Protein AF-A0A7V9UK87-F1 (afdb_monomer)

Sequence (66 aa):
GKQVTISLHQLSKEEKWGYLQEDVAFIDSILNKAPAIVTALDGYKSVEIVDACYRAVSTGERIQFR

pLDDT: mean 82.75, std 18.01, range [38.75, 97.69]

Secondary structure (DSSP, 8-state):
-------TTS--TTGGGTHHHHHHHHHHHHHS-PPPSS-HHHHHHHHHHHHHHHHHHHHSS-----

Structure (mmCIF, N/CA/C/O backbone):
data_AF-A0A7V9UK87-F1
#
_entry.id   AF-A0A7V9UK87-F1
#
loop_
_atom_site.group_PDB
_atom_site.id
_atom_site.type_symbol
_atom_site.label_atom_id
_atom_site.label_alt_id
_atom_site.label_comp_id
_atom_site.label_asym_id
_atom_site.label_entity_id
_atom_site.label_seq_id
_atom_site.pdbx_PDB_ins_code
_atom_site.Cartn_x
_atom_site.Cartn_y
_atom_site.Cartn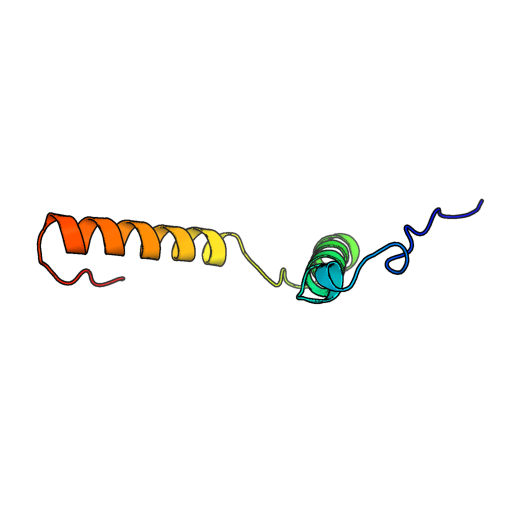_z
_atom_site.occupancy
_atom_site.B_iso_or_equiv
_atom_site.auth_seq_id
_atom_site.auth_comp_id
_atom_site.auth_asym_id
_atom_site.auth_atom_id
_atom_site.pdbx_PDB_model_num
ATOM 1 N N . GLY A 1 1 ? 17.475 8.950 -31.897 1.00 38.75 1 GLY A N 1
ATOM 2 C CA . GLY A 1 1 ? 16.673 10.072 -31.373 1.00 38.75 1 GLY A CA 1
ATOM 3 C C . GLY A 1 1 ? 16.792 10.050 -29.870 1.00 38.75 1 GLY A C 1
ATOM 4 O O . GLY A 1 1 ? 16.596 8.985 -29.305 1.00 38.75 1 GLY A O 1
ATOM 5 N N . LYS A 1 2 ? 17.241 11.146 -29.249 1.00 42.56 2 LYS A N 1
ATOM 6 C CA . LYS A 1 2 ? 17.550 11.197 -27.811 1.00 42.56 2 LYS A CA 1
ATOM 7 C C . LYS A 1 2 ? 16.325 10.785 -26.985 1.00 42.56 2 LYS A C 1
ATOM 9 O O . LYS A 1 2 ? 15.320 11.488 -27.008 1.00 42.56 2 LYS A O 1
ATOM 14 N N . GLN A 1 3 ? 16.434 9.670 -26.263 1.00 45.38 3 GLN A N 1
ATOM 15 C CA . GLN A 1 3 ? 15.580 9.400 -25.110 1.00 45.38 3 GLN A CA 1
ATOM 16 C C . GLN A 1 3 ? 15.779 10.546 -24.119 1.00 45.38 3 GLN A C 1
ATOM 18 O O . GLN A 1 3 ? 16.910 10.875 -23.759 1.00 45.38 3 GLN A O 1
ATOM 23 N N . VAL A 1 4 ? 14.685 11.195 -23.737 1.00 54.84 4 VAL A N 1
ATOM 24 C CA . VAL A 1 4 ? 14.696 12.214 -22.692 1.00 54.84 4 VAL A CA 1
ATOM 25 C C . VAL A 1 4 ? 14.730 11.473 -21.362 1.00 54.84 4 VAL A C 1
ATOM 27 O O . VAL A 1 4 ? 13.711 11.008 -20.867 1.00 54.84 4 VAL A O 1
ATOM 30 N N . THR A 1 5 ? 15.933 11.302 -20.825 1.00 59.06 5 THR A N 1
ATOM 31 C CA . THR A 1 5 ? 16.165 10.799 -19.472 1.00 59.06 5 THR A CA 1
ATOM 32 C C . THR A 1 5 ? 15.851 11.931 -18.498 1.00 59.06 5 THR A C 1
ATOM 34 O O . THR A 1 5 ? 16.589 12.917 -18.449 1.00 59.06 5 THR A O 1
ATOM 37 N N . ILE A 1 6 ? 14.743 11.827 -17.757 1.00 58.34 6 ILE A N 1
ATOM 38 C CA . ILE A 1 6 ? 14.461 12.741 -16.644 1.00 58.34 6 ILE A CA 1
ATOM 39 C C . ILE A 1 6 ? 15.579 12.539 -15.626 1.00 58.34 6 ILE A C 1
ATOM 41 O O . ILE A 1 6 ? 15.795 11.439 -15.121 1.00 58.34 6 ILE A O 1
ATOM 45 N N . SER A 1 7 ? 16.359 13.590 -15.404 1.00 59.41 7 SER A N 1
ATOM 46 C CA . SER A 1 7 ? 17.534 13.503 -14.555 1.00 59.41 7 SER A CA 1
ATOM 47 C C . SER A 1 7 ? 17.103 13.623 -13.104 1.00 59.41 7 SER A C 1
ATOM 49 O O . SER A 1 7 ? 16.694 14.697 -12.660 1.00 59.41 7 SER A O 1
ATOM 51 N N . LEU A 1 8 ? 17.291 12.542 -12.347 1.00 58.44 8 LEU A N 1
ATOM 52 C CA . LEU A 1 8 ? 17.089 12.460 -10.899 1.00 58.44 8 LEU A CA 1
ATOM 53 C C . LEU A 1 8 ? 18.036 13.385 -10.094 1.00 58.44 8 LEU A C 1
ATOM 55 O O . LEU A 1 8 ? 18.257 13.199 -8.906 1.00 58.44 8 LEU A O 1
ATOM 59 N N . HIS A 1 9 ? 18.681 14.341 -10.758 1.00 48.88 9 HIS A N 1
ATOM 60 C CA . HIS A 1 9 ? 19.664 15.287 -10.238 1.00 48.88 9 HIS A CA 1
ATOM 61 C C . HIS A 1 9 ? 19.180 16.734 -10.320 1.00 48.88 9 HIS A C 1
ATOM 63 O O . HIS A 1 9 ? 19.834 17.635 -9.807 1.00 48.88 9 HIS A O 1
ATOM 69 N N . GLN A 1 10 ? 18.017 16.954 -10.934 1.00 56.91 10 GLN A N 1
ATOM 70 C CA . GLN A 1 10 ? 17.200 18.139 -10.663 1.00 56.91 10 GLN A CA 1
ATOM 71 C C . GLN A 1 10 ? 16.396 17.980 -9.363 1.00 56.91 10 GLN A C 1
ATOM 73 O O . GLN A 1 10 ? 15.648 18.872 -8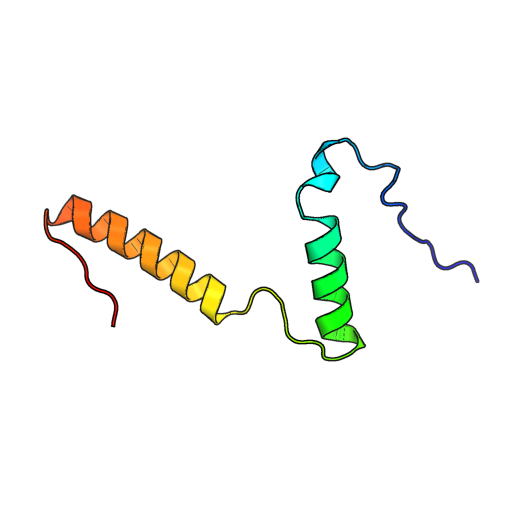.982 1.00 56.91 10 GLN A O 1
ATOM 78 N N . LEU A 1 11 ? 16.595 16.835 -8.712 1.00 58.66 11 LEU A N 1
ATOM 79 C CA . LEU A 1 11 ? 15.966 16.399 -7.494 1.00 58.66 11 LEU A CA 1
ATOM 80 C C . LEU A 1 11 ? 16.737 16.911 -6.260 1.00 58.66 11 LEU A C 1
ATOM 82 O O . LEU A 1 11 ? 17.969 16.822 -6.183 1.00 58.66 11 LEU A O 1
ATOM 86 N N . SER A 1 12 ? 16.013 17.487 -5.312 1.00 61.19 12 SER A N 1
ATOM 87 C CA . SER A 1 12 ? 16.452 17.923 -3.993 1.00 61.19 12 SER A CA 1
ATOM 88 C C . SER A 1 12 ? 16.921 16.778 -3.059 1.00 61.19 12 SER A C 1
ATOM 90 O O . SER A 1 12 ? 17.164 15.629 -3.438 1.00 61.19 12 SER A O 1
ATOM 92 N N . LYS A 1 13 ? 17.189 17.099 -1.784 1.00 57.06 13 LYS A N 1
ATOM 93 C CA . LYS A 1 13 ? 17.650 16.121 -0.774 1.00 57.06 13 LYS A CA 1
ATOM 94 C C . LYS A 1 13 ? 16.556 15.095 -0.444 1.00 57.06 13 LYS A C 1
ATOM 96 O O . LYS A 1 13 ? 16.842 14.040 0.111 1.00 57.06 13 LYS A O 1
ATOM 101 N N . GLU A 1 14 ? 15.337 15.441 -0.812 1.00 54.31 14 GLU A N 1
ATOM 102 C CA . GLU A 1 14 ? 14.073 14.822 -0.489 1.00 54.31 14 GLU A CA 1
ATOM 103 C C . GLU A 1 14 ? 13.626 13.751 -1.506 1.00 54.31 14 GLU A C 1
ATOM 105 O O . GLU A 1 14 ? 12.925 12.835 -1.090 1.00 54.31 14 GLU A O 1
ATOM 110 N N . GLU A 1 15 ? 14.078 13.704 -2.770 1.00 52.00 15 GLU A N 1
ATOM 111 C CA . GLU A 1 15 ? 13.791 12.522 -3.625 1.00 52.00 15 GLU A CA 1
ATOM 112 C C . GLU A 1 15 ? 14.658 11.302 -3.309 1.00 52.00 15 GLU A C 1
ATOM 114 O O . GLU A 1 15 ? 14.493 10.213 -3.864 1.00 52.00 15 GLU A O 1
ATOM 119 N N . LYS A 1 16 ? 15.581 11.481 -2.369 1.00 54.09 16 LYS A N 1
ATOM 120 C CA . LYS A 1 16 ? 16.565 10.488 -1.948 1.00 54.09 16 LYS A CA 1
ATOM 121 C C . LYS A 1 16 ? 16.063 9.525 -0.875 1.00 54.09 16 LYS A C 1
ATOM 123 O O . LYS A 1 16 ? 16.822 8.641 -0.492 1.00 54.09 16 LYS A O 1
ATOM 128 N N . TRP A 1 17 ? 14.838 9.665 -0.368 1.00 63.66 17 TRP A N 1
ATOM 129 C CA . TRP A 1 17 ? 14.369 8.854 0.767 1.00 63.66 17 TRP A CA 1
ATOM 130 C C . TRP A 1 17 ? 13.732 7.504 0.408 1.00 63.66 17 TRP A C 1
ATOM 132 O O . TRP A 1 17 ? 13.487 6.704 1.305 1.00 63.66 17 TRP A O 1
ATOM 142 N N . GLY A 1 18 ? 13.524 7.213 -0.878 1.00 70.06 18 GLY A N 1
ATOM 143 C CA . GLY A 1 18 ? 12.963 5.932 -1.329 1.00 70.06 18 GLY A CA 1
ATOM 144 C C . GLY A 1 18 ? 12.307 5.982 -2.708 1.00 70.06 18 GLY A C 1
ATOM 145 O O . GLY A 1 18 ? 12.159 4.953 -3.355 1.00 70.06 18 GLY A O 1
ATOM 146 N N . TYR A 1 19 ? 11.957 7.177 -3.185 1.00 74.25 19 TYR A N 1
ATOM 147 C CA . TYR A 1 19 ? 11.193 7.361 -4.423 1.00 74.25 19 TYR A CA 1
ATOM 148 C C . TYR A 1 19 ? 11.941 6.928 -5.674 1.00 74.25 19 TYR A C 1
ATOM 150 O O . TYR A 1 19 ? 11.353 6.338 -6.572 1.00 74.25 19 TYR A O 1
ATOM 158 N N . LEU A 1 20 ? 13.253 7.158 -5.715 1.00 81.56 20 LEU A N 1
ATOM 159 C CA . LEU A 1 20 ? 14.072 6.626 -6.794 1.00 81.56 20 LEU A CA 1
ATOM 160 C C . LEU A 1 20 ? 14.039 5.086 -6.814 1.00 81.56 20 LEU A C 1
ATOM 162 O O . LEU A 1 20 ? 13.915 4.470 -7.868 1.00 81.56 20 LEU A O 1
ATOM 166 N N . GLN A 1 21 ? 14.144 4.449 -5.651 1.00 84.69 21 GLN A N 1
ATOM 167 C CA . GLN A 1 21 ? 14.147 2.991 -5.541 1.00 84.69 21 GLN A CA 1
ATOM 168 C C . GLN A 1 21 ? 12.782 2.396 -5.896 1.00 84.69 21 GLN A C 1
ATOM 170 O O . GLN A 1 21 ? 12.725 1.364 -6.562 1.00 84.69 21 GLN A O 1
ATOM 175 N N . GLU A 1 22 ? 11.703 3.061 -5.489 1.00 85.75 22 GLU A N 1
ATOM 176 C CA . GLU A 1 22 ? 10.338 2.695 -5.853 1.00 85.75 22 GLU A CA 1
ATOM 177 C C . GLU A 1 22 ? 10.112 2.791 -7.364 1.00 85.75 22 GLU A C 1
ATOM 179 O O . GLU A 1 22 ? 9.666 1.819 -7.968 1.00 85.75 22 GLU A O 1
ATOM 184 N N . ASP A 1 23 ? 10.475 3.915 -7.985 1.00 88.19 23 ASP A N 1
ATOM 185 C CA . ASP A 1 23 ? 10.259 4.149 -9.416 1.00 88.19 23 ASP A CA 1
ATOM 186 C C . ASP A 1 23 ? 11.024 3.135 -10.279 1.00 88.19 23 ASP A C 1
ATOM 188 O O . ASP A 1 23 ? 10.469 2.523 -11.195 1.00 88.19 23 ASP A O 1
ATOM 192 N N . VAL A 1 24 ? 12.282 2.856 -9.923 1.00 88.50 24 VAL A N 1
ATOM 193 C CA . VAL A 1 24 ? 13.082 1.823 -10.595 1.00 88.50 24 VAL A CA 1
ATOM 194 C C . VAL A 1 24 ? 12.439 0.446 -10.444 1.00 88.50 24 VAL A C 1
ATOM 196 O O . VAL A 1 24 ? 12.296 -0.266 -11.437 1.00 88.50 24 VAL A O 1
ATOM 199 N N . ALA A 1 25 ? 12.027 0.070 -9.232 1.00 90.81 25 ALA A N 1
ATOM 200 C CA . ALA A 1 25 ? 11.413 -1.232 -8.980 1.00 90.81 25 ALA A CA 1
ATOM 201 C C . ALA A 1 25 ? 10.063 -1.388 -9.695 1.00 90.81 25 ALA A C 1
ATOM 203 O O . ALA A 1 25 ? 9.735 -2.462 -10.205 1.00 90.81 25 ALA A O 1
ATOM 204 N N . PHE A 1 26 ? 9.290 -0.309 -9.777 1.00 90.50 26 PHE A N 1
ATOM 205 C CA . PHE A 1 26 ? 8.036 -0.272 -10.510 1.00 90.50 26 PHE A CA 1
ATOM 206 C C . PHE A 1 26 ? 8.262 -0.492 -12.009 1.00 90.50 26 PHE A C 1
ATOM 208 O O . PHE A 1 26 ? 7.667 -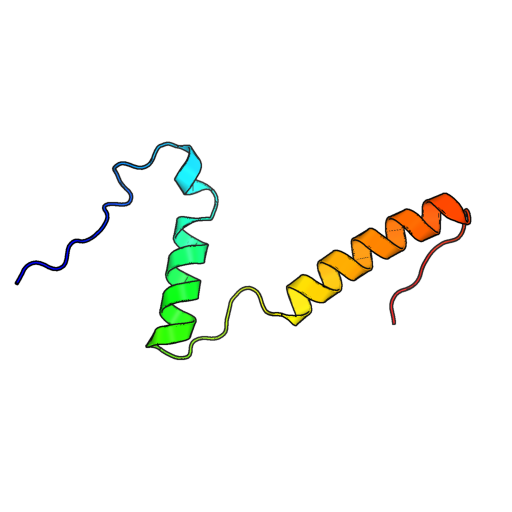1.403 -12.594 1.00 90.50 26 PHE A O 1
ATOM 215 N N . ILE A 1 27 ? 9.169 0.272 -12.624 1.00 93.44 27 ILE A N 1
ATOM 216 C CA . ILE A 1 27 ? 9.514 0.135 -14.046 1.00 93.44 27 ILE A CA 1
ATOM 217 C C . ILE A 1 27 ? 10.038 -1.278 -14.347 1.00 93.44 27 ILE A C 1
ATOM 219 O O . ILE A 1 27 ? 9.627 -1.893 -15.336 1.00 93.44 27 ILE A O 1
ATOM 223 N N . ASP A 1 28 ? 10.893 -1.823 -13.483 1.00 94.38 28 ASP A N 1
ATOM 224 C CA . ASP A 1 28 ? 11.467 -3.164 -13.631 1.00 94.38 28 ASP A CA 1
ATOM 225 C C . ASP A 1 28 ? 10.396 -4.264 -13.575 1.00 94.38 28 ASP A C 1
ATOM 227 O O . ASP A 1 28 ? 10.395 -5.194 -14.389 1.00 94.38 28 ASP A O 1
ATOM 231 N N . SER A 1 29 ? 9.402 -4.116 -12.694 1.00 96.19 29 SER A N 1
ATOM 232 C CA . SER A 1 29 ? 8.277 -5.055 -12.618 1.00 96.19 29 SER A CA 1
ATOM 233 C C . SER A 1 29 ? 7.447 -5.103 -13.909 1.00 96.19 29 SER A C 1
ATOM 235 O O . SER A 1 29 ? 6.947 -6.159 -14.308 1.00 96.19 29 SER A O 1
ATOM 237 N N . ILE A 1 30 ? 7.350 -3.979 -14.626 1.00 92.75 30 ILE A N 1
ATOM 238 C CA . ILE A 1 30 ? 6.598 -3.870 -15.882 1.00 92.75 30 ILE A CA 1
ATOM 239 C C . ILE A 1 30 ? 7.398 -4.452 -17.045 1.00 92.75 30 ILE A C 1
ATOM 241 O O . ILE A 1 30 ? 6.887 -5.309 -17.784 1.00 92.75 30 ILE A O 1
ATOM 245 N N . LEU A 1 31 ? 8.626 -3.954 -17.215 1.00 96.56 31 LEU A N 1
ATOM 246 C CA . LEU A 1 31 ? 9.465 -4.230 -18.379 1.00 96.56 31 LEU A CA 1
ATOM 247 C C . LEU A 1 31 ? 10.093 -5.621 -18.309 1.00 96.56 31 LEU A C 1
ATOM 249 O O . LEU A 1 31 ? 10.105 -6.330 -19.313 1.00 96.56 31 LEU A O 1
ATOM 253 N N . ASN A 1 32 ? 10.547 -6.031 -17.124 1.00 95.31 32 ASN A N 1
ATOM 254 C CA . ASN A 1 32 ? 11.328 -7.253 -16.925 1.00 95.31 32 ASN A CA 1
ATOM 255 C C . ASN A 1 32 ? 10.573 -8.342 -16.154 1.00 95.31 32 ASN A C 1
ATOM 257 O O . ASN A 1 32 ? 11.126 -9.413 -15.912 1.00 95.31 32 ASN A O 1
ATOM 261 N N . LYS A 1 33 ? 9.302 -8.106 -15.799 1.00 93.69 33 LYS A N 1
ATOM 262 C CA . LYS A 1 33 ? 8.474 -9.040 -15.010 1.00 93.69 33 LYS A CA 1
ATOM 263 C C . LYS A 1 33 ? 9.081 -9.379 -13.647 1.00 93.69 33 LYS A C 1
ATOM 265 O O . LYS A 1 33 ? 8.785 -10.436 -13.089 1.00 93.69 33 LYS A O 1
ATOM 270 N N . ALA A 1 34 ? 9.908 -8.486 -13.108 1.00 95.25 34 ALA A N 1
ATOM 271 C CA . ALA A 1 34 ? 10.365 -8.598 -11.737 1.00 95.25 34 ALA A CA 1
ATOM 272 C C . ALA A 1 34 ? 9.168 -8.532 -10.765 1.00 95.25 34 ALA A C 1
ATOM 274 O O . ALA A 1 34 ? 8.149 -7.903 -11.074 1.00 95.25 34 ALA A O 1
ATOM 275 N N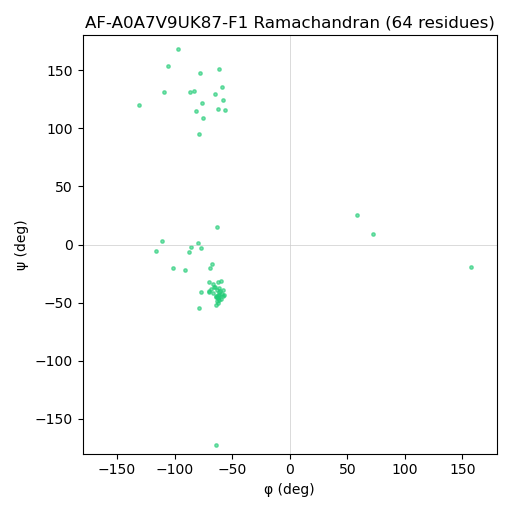 . PRO A 1 35 ? 9.250 -9.175 -9.591 1.00 95.38 35 PRO A N 1
ATOM 276 C CA . PRO A 1 35 ? 8.222 -9.035 -8.569 1.00 95.38 35 PRO A CA 1
ATOM 277 C C . PRO A 1 35 ? 8.057 -7.571 -8.148 1.00 95.38 35 PRO A C 1
ATOM 279 O O . PRO A 1 35 ? 9.041 -6.875 -7.904 1.00 95.38 35 PRO A O 1
ATOM 282 N N . ALA A 1 36 ? 6.809 -7.115 -8.029 1.00 93.94 36 ALA A N 1
ATOM 283 C CA . ALA A 1 36 ? 6.530 -5.801 -7.469 1.00 93.94 36 ALA A CA 1
ATOM 284 C C . ALA A 1 36 ? 6.950 -5.770 -5.991 1.00 93.94 36 ALA A C 1
ATOM 286 O O . ALA A 1 36 ? 6.561 -6.645 -5.217 1.00 93.94 36 ALA A O 1
ATOM 287 N N . ILE A 1 37 ? 7.726 -4.755 -5.604 1.00 92.88 37 ILE A N 1
ATOM 288 C CA . ILE A 1 37 ? 8.210 -4.585 -4.222 1.00 92.88 37 ILE A CA 1
ATOM 289 C C . ILE A 1 37 ? 7.093 -4.225 -3.232 1.00 92.88 37 ILE A C 1
ATOM 291 O O . ILE A 1 37 ? 7.252 -4.418 -2.032 1.00 92.88 37 ILE A O 1
ATOM 295 N N . VAL A 1 38 ? 5.971 -3.715 -3.745 1.00 92.38 38 VAL A N 1
ATOM 296 C CA . VAL A 1 38 ? 4.720 -3.504 -3.019 1.00 92.38 38 VAL A CA 1
ATOM 297 C C . VAL A 1 38 ? 3.610 -4.108 -3.864 1.00 92.38 38 VAL A C 1
ATOM 299 O O . VAL A 1 38 ? 3.407 -3.730 -5.020 1.00 92.38 38 VAL A O 1
ATOM 302 N N . THR A 1 39 ? 2.906 -5.078 -3.301 1.00 94.69 39 THR A N 1
ATOM 303 C CA . THR A 1 39 ? 1.813 -5.787 -3.963 1.00 94.69 39 THR A CA 1
ATOM 304 C C . THR A 1 39 ? 0.453 -5.206 -3.575 1.00 94.69 39 THR A C 1
ATOM 306 O O . THR A 1 39 ? 0.310 -4.454 -2.609 1.00 94.69 39 THR A O 1
ATOM 309 N N . ALA A 1 40 ? -0.595 -5.617 -4.294 1.00 95.31 40 ALA A N 1
ATOM 310 C CA . ALA A 1 40 ? -1.970 -5.291 -3.913 1.00 95.31 40 ALA A CA 1
ATOM 311 C C . ALA A 1 40 ? -2.334 -5.824 -2.513 1.00 95.31 40 ALA A C 1
ATOM 313 O O . ALA A 1 40 ? -3.122 -5.202 -1.801 1.00 95.31 40 ALA A O 1
ATOM 314 N N . LEU A 1 41 ? -1.744 -6.954 -2.104 1.00 96.25 41 LEU A N 1
ATOM 315 C CA . LEU A 1 41 ? -1.973 -7.533 -0.783 1.00 96.25 41 LEU A CA 1
ATOM 316 C C . LEU A 1 41 ? -1.338 -6.681 0.322 1.00 96.25 41 LEU A C 1
ATOM 318 O O . LEU A 1 41 ? -1.976 -6.470 1.351 1.00 96.25 41 LEU A O 1
ATOM 322 N N . ASP A 1 42 ? -0.135 -6.151 0.094 1.00 96.12 42 ASP A N 1
ATOM 323 C CA . ASP A 1 42 ? 0.545 -5.265 1.049 1.00 96.12 42 ASP A CA 1
ATOM 324 C C . ASP A 1 42 ? -0.271 -3.986 1.285 1.00 96.12 42 ASP A C 1
ATOM 326 O O . ASP A 1 42 ? -0.461 -3.550 2.426 1.00 96.12 42 ASP A O 1
ATOM 330 N N . GLY A 1 43 ? -0.842 -3.431 0.211 1.00 95.25 43 GLY A N 1
ATOM 331 C CA . GLY A 1 43 ? -1.765 -2.299 0.290 1.00 95.25 43 GLY A CA 1
ATOM 332 C C . GLY A 1 43 ? -3.040 -2.638 1.065 1.00 95.25 43 GLY A C 1
ATOM 333 O O . GLY A 1 43 ? -3.417 -1.916 1.989 1.00 95.25 43 GLY A O 1
ATOM 334 N N . TYR A 1 44 ? -3.676 -3.768 0.750 1.00 96.25 44 TYR A N 1
ATOM 335 C CA . TYR A 1 44 ? -4.876 -4.226 1.453 1.00 96.25 44 TYR A CA 1
ATOM 336 C C . TYR A 1 44 ? -4.625 -4.444 2.954 1.00 96.25 44 TYR A C 1
ATOM 338 O O . TYR A 1 44 ? -5.387 -3.948 3.785 1.00 96.25 44 TYR A O 1
ATOM 346 N N . LYS A 1 45 ? -3.531 -5.117 3.328 1.00 96.12 45 LYS A N 1
ATOM 347 C CA . LYS A 1 45 ? -3.189 -5.363 4.737 1.00 96.12 45 LYS A CA 1
ATOM 348 C C . LYS A 1 45 ? -2.844 -4.083 5.494 1.00 96.12 45 LYS A C 1
ATOM 350 O O . LYS A 1 45 ? -3.214 -3.966 6.659 1.00 96.12 45 LYS A O 1
ATOM 355 N N . SER A 1 46 ? -2.231 -3.099 4.839 1.00 96.94 46 SER A N 1
ATOM 356 C CA . SER A 1 46 ? -2.003 -1.778 5.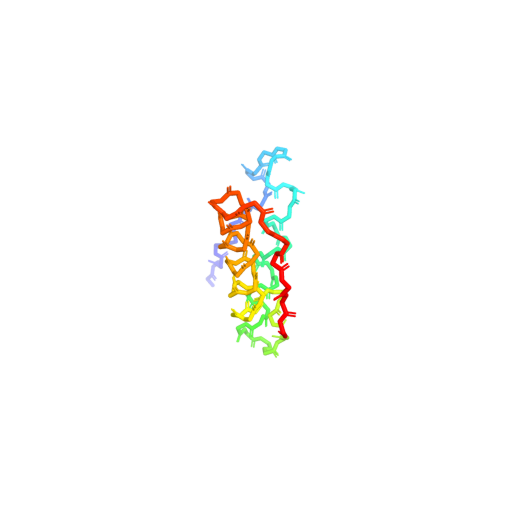441 1.00 96.94 46 SER A CA 1
ATOM 357 C C . SER A 1 46 ? -3.322 -1.089 5.814 1.00 96.94 46 SER A C 1
ATOM 359 O O . SER A 1 46 ? -3.436 -0.515 6.896 1.00 96.94 46 SER A O 1
ATOM 361 N N . VAL A 1 47 ? -4.351 -1.210 4.967 1.00 96.38 47 VAL A N 1
ATOM 362 C CA . VAL A 1 47 ? -5.700 -0.691 5.256 1.00 96.38 47 VAL A CA 1
ATOM 363 C C . VAL A 1 47 ? -6.389 -1.495 6.359 1.00 96.38 47 VAL A C 1
ATOM 365 O O . VAL A 1 47 ? -7.000 -0.910 7.250 1.00 96.38 47 VAL A O 1
ATOM 368 N N . GLU A 1 48 ? -6.252 -2.821 6.346 1.00 96.31 48 GLU A N 1
ATOM 369 C CA . GLU A 1 48 ? -6.809 -3.705 7.378 1.00 96.31 48 GLU A CA 1
ATOM 370 C C . GLU A 1 48 ? -6.275 -3.341 8.776 1.00 96.31 48 GLU A C 1
ATOM 372 O O . GLU A 1 48 ? -7.030 -3.311 9.748 1.00 96.31 48 GLU A O 1
ATOM 377 N N . ILE A 1 49 ? -4.990 -2.982 8.874 1.00 96.44 49 ILE A N 1
ATOM 378 C CA . ILE A 1 49 ? -4.373 -2.515 10.123 1.00 96.44 49 ILE A CA 1
ATOM 379 C C . ILE A 1 49 ? -5.003 -1.204 10.601 1.00 96.44 49 ILE A C 1
ATOM 381 O O . ILE A 1 49 ? -5.310 -1.064 11.786 1.00 96.44 49 ILE A O 1
ATOM 385 N N . VAL A 1 50 ? -5.222 -0.250 9.696 1.00 97.06 50 VAL A N 1
ATOM 386 C CA . VAL A 1 50 ? -5.843 1.038 10.033 1.00 97.06 50 VAL A CA 1
ATOM 387 C C . VAL A 1 50 ? -7.283 0.846 10.519 1.00 97.06 50 VAL A C 1
ATOM 389 O O . VAL A 1 50 ? -7.652 1.403 11.554 1.00 97.06 50 VAL A O 1
ATOM 392 N N . ASP A 1 51 ? -8.080 0.020 9.837 1.00 96.31 51 ASP A N 1
ATOM 393 C CA . ASP A 1 51 ? -9.443 -0.327 10.269 1.00 96.31 51 ASP A CA 1
ATOM 394 C C . ASP A 1 51 ? -9.455 -0.956 11.671 1.00 96.31 51 ASP A C 1
ATOM 396 O O . ASP A 1 51 ? -10.239 -0.569 12.542 1.00 96.31 51 ASP A O 1
ATOM 400 N N . ALA A 1 52 ? -8.527 -1.878 11.936 1.00 96.44 52 ALA A N 1
ATOM 401 C CA . ALA A 1 52 ? -8.397 -2.509 13.242 1.00 96.44 52 ALA A CA 1
ATOM 402 C C . ALA A 1 52 ? -8.079 -1.503 14.360 1.00 96.44 52 ALA A C 1
ATOM 404 O O . ALA A 1 52 ? -8.631 -1.631 15.454 1.00 96.44 52 ALA A O 1
ATOM 405 N N . CYS A 1 53 ? -7.253 -0.486 14.097 1.00 96.81 53 CYS A N 1
ATOM 406 C CA . CYS A 1 53 ? -6.991 0.592 15.055 1.00 96.81 53 CYS A CA 1
ATOM 407 C C . CYS A 1 53 ? -8.270 1.370 15.395 1.00 96.81 53 CYS A C 1
ATOM 409 O O . CYS A 1 53 ? -8.550 1.602 16.573 1.00 96.81 53 CYS A O 1
ATOM 411 N N . TYR A 1 54 ? -9.078 1.728 14.394 1.00 97.00 54 TYR A N 1
ATOM 412 C CA . TYR A 1 54 ? -10.349 2.421 14.631 1.00 97.00 54 TYR A CA 1
ATOM 413 C C . TYR A 1 54 ? -11.325 1.570 15.432 1.00 97.00 54 TYR A C 1
ATOM 415 O O . TYR A 1 54 ? -11.926 2.043 16.400 1.00 97.00 54 TYR A O 1
ATOM 423 N N . ARG A 1 55 ? -11.446 0.295 15.070 1.00 96.94 55 ARG A N 1
ATOM 424 C CA . ARG A 1 55 ? -12.322 -0.641 15.770 1.00 96.94 55 ARG A CA 1
ATOM 425 C C . ARG A 1 55 ? -11.890 -0.824 17.218 1.00 96.94 55 ARG A C 1
ATOM 427 O O . ARG A 1 55 ? -12.738 -0.681 18.092 1.00 96.94 55 ARG A O 1
ATOM 434 N N . ALA A 1 56 ? -10.596 -1.018 17.472 1.00 97.56 56 ALA A N 1
ATOM 435 C CA . ALA A 1 56 ? -10.055 -1.157 18.823 1.00 97.56 56 ALA A CA 1
ATOM 436 C C . ALA A 1 56 ? -10.384 0.049 19.714 1.00 97.56 56 ALA A C 1
ATOM 438 O O . ALA A 1 56 ? -10.799 -0.120 20.857 1.00 97.56 56 ALA A O 1
ATOM 439 N N . VAL A 1 57 ? -10.253 1.270 19.185 1.00 97.69 57 VAL A N 1
ATOM 440 C CA . VAL A 1 57 ? 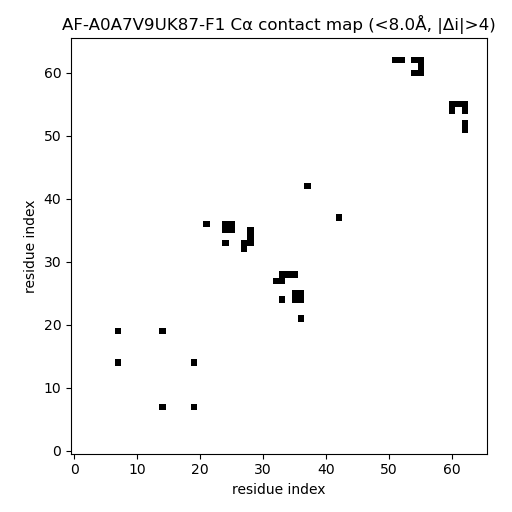-10.613 2.492 19.921 1.00 97.69 57 VAL A CA 1
A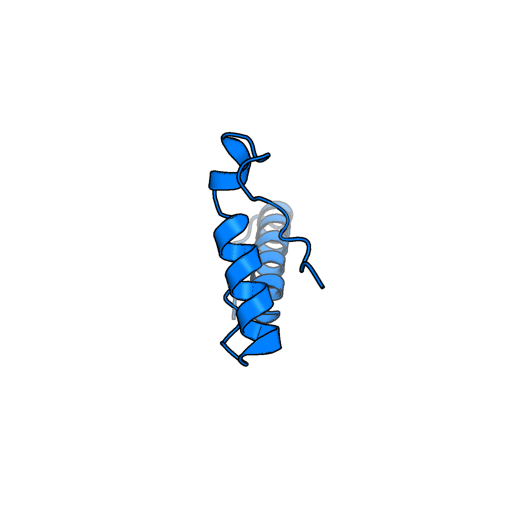TOM 441 C C . VAL A 1 57 ? -12.119 2.566 20.173 1.00 97.69 57 VAL A C 1
ATOM 443 O O . VAL A 1 57 ? -12.535 2.928 21.269 1.00 97.69 57 VAL A O 1
ATOM 446 N N . SER A 1 58 ? -12.940 2.213 19.181 1.00 97.38 58 SER A N 1
ATOM 447 C CA . SER A 1 58 ? -14.401 2.302 19.297 1.00 97.38 58 SER A CA 1
ATOM 448 C C . SER A 1 58 ? -15.009 1.281 20.262 1.00 97.38 58 SER A C 1
ATOM 450 O O . SER A 1 58 ? -16.017 1.576 20.900 1.00 97.38 58 SER A O 1
ATOM 452 N N . THR A 1 59 ? -14.411 0.093 20.375 1.00 97.00 59 THR A N 1
ATOM 453 C CA . THR A 1 59 ? -14.936 -1.003 21.201 1.00 97.00 59 THR A CA 1
ATOM 454 C C . THR A 1 59 ? -14.208 -1.150 22.532 1.00 97.00 59 THR A C 1
ATOM 456 O O . THR A 1 59 ? -14.743 -1.764 23.449 1.00 97.00 59 THR A O 1
ATOM 459 N N . GLY A 1 60 ? -12.990 -0.614 22.655 1.00 96.69 60 GLY A N 1
ATOM 460 C CA . GLY A 1 60 ? -12.103 -0.876 23.790 1.00 96.69 60 GLY A CA 1
ATOM 461 C C . GLY A 1 60 ? -11.504 -2.288 23.790 1.00 96.69 60 GLY A C 1
ATOM 462 O O . GLY A 1 60 ? -10.876 -2.687 24.770 1.00 96.69 60 GLY A O 1
ATOM 463 N N . GLU A 1 61 ? -11.685 -3.054 22.712 1.00 95.56 61 GLU A N 1
ATOM 464 C CA . GLU A 1 61 ? -11.230 -4.440 22.601 1.00 95.56 61 GLU A CA 1
ATOM 465 C C . GLU A 1 61 ? -9.999 -4.575 21.699 1.00 95.56 61 GLU A C 1
ATOM 467 O O . GLU A 1 61 ? -9.779 -3.810 20.760 1.00 95.56 61 GLU A O 1
ATOM 472 N N . ARG A 1 62 ? -9.195 -5.616 21.937 1.00 94.56 62 ARG A N 1
ATOM 473 C CA . ARG A 1 62 ? -8.081 -5.960 21.050 1.00 94.56 62 ARG A CA 1
ATOM 474 C C . ARG A 1 62 ? -8.605 -6.637 19.782 1.00 94.56 62 ARG A C 1
ATOM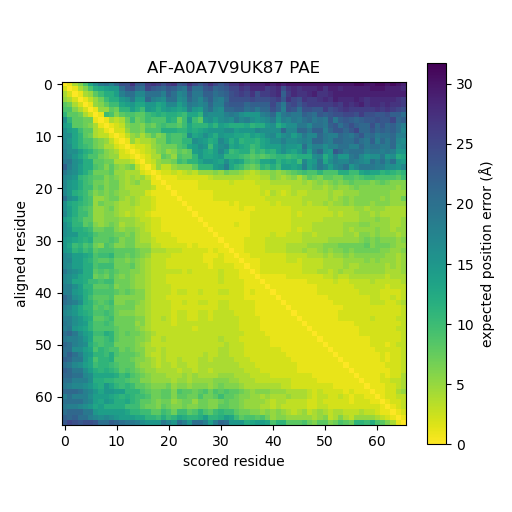 476 O O . ARG A 1 62 ? -9.174 -7.722 19.855 1.00 94.56 62 ARG A O 1
ATOM 483 N N . ILE A 1 63 ? -8.301 -6.066 18.618 1.00 95.19 63 ILE A N 1
ATOM 484 C CA . ILE A 1 63 ? -8.583 -6.697 17.322 1.00 95.19 63 ILE A CA 1
ATOM 485 C C . ILE A 1 63 ? -7.460 -7.683 16.963 1.00 95.19 63 ILE A C 1
ATOM 487 O O . ILE A 1 63 ? -6.277 -7.359 17.071 1.00 95.19 63 ILE A O 1
ATOM 491 N N . GLN A 1 64 ? -7.828 -8.901 16.555 1.00 90.25 64 GLN A N 1
ATOM 492 C CA . GLN A 1 64 ? -6.905 -9.910 16.027 1.00 90.25 64 GLN A CA 1
ATOM 493 C C . GLN A 1 64 ? -7.130 -10.091 14.526 1.00 90.25 64 GLN A C 1
ATOM 495 O O . GLN A 1 64 ? -8.265 -10.271 14.082 1.00 90.25 64 GLN A O 1
ATOM 500 N N . PHE A 1 65 ? -6.039 -10.066 13.764 1.00 83.88 65 PHE A N 1
ATOM 501 C CA . PHE A 1 65 ? -6.043 -10.409 12.345 1.00 83.88 65 PHE A CA 1
ATOM 502 C C . PHE A 1 65 ? -6.079 -11.932 12.178 1.00 83.88 65 PHE A C 1
ATOM 504 O O . PHE A 1 65 ? -5.542 -12.658 13.020 1.00 83.88 65 PHE A O 1
ATOM 511 N N . ARG A 1 66 ? -6.728 -12.403 11.112 1.00 69.31 66 ARG A N 1
ATOM 512 C CA . A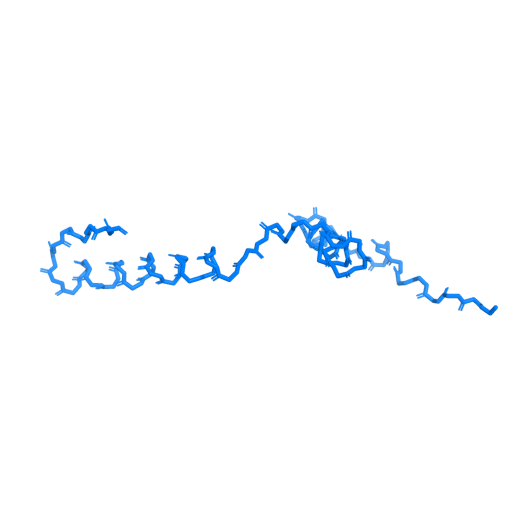RG A 1 66 ? -6.717 -13.810 10.694 1.00 69.31 66 ARG A CA 1
ATOM 513 C C . ARG A 1 66 ? -5.767 -14.009 9.524 1.00 69.31 66 ARG A C 1
ATOM 515 O O . ARG A 1 66 ? -5.674 -13.080 8.685 1.00 69.31 66 ARG A O 1
#

Foldseek 3Di:
DDDPDPDCVVPDPPCPPCVVVQVVLVVCCVPVVPDRPADPVNVVVVVVVVVQVVVCVVPVDHDDDD

Solvent-accessible surface area (backbone atoms only — not comparable to full-atom values): 4243 Å² total; per-residue (Å²): 130,87,78,85,75,83,60,83,74,84,47,64,86,72,52,70,81,48,58,59,60,50,52,51,41,52,52,38,24,69,78,70,65,41,77,59,90,71,45,76,64,57,55,51,50,57,50,52,53,54,52,39,52,54,49,22,70,76,69,75,44,89,73,79,90,130

Mean predicted aligned error: 7.88 Å

Radius of gyration: 18.78 Å; Cα contacts (8 Å, |Δi|>4): 22; chains: 1; bounding box: 35×32×55 Å